Protein AF-R1EDU9-F1 (afdb_monomer_lite)

pLDDT: mean 75.79, std 13.8, range [45.53, 92.62]

Radius of gyration: 20.41 Å; chains: 1; bo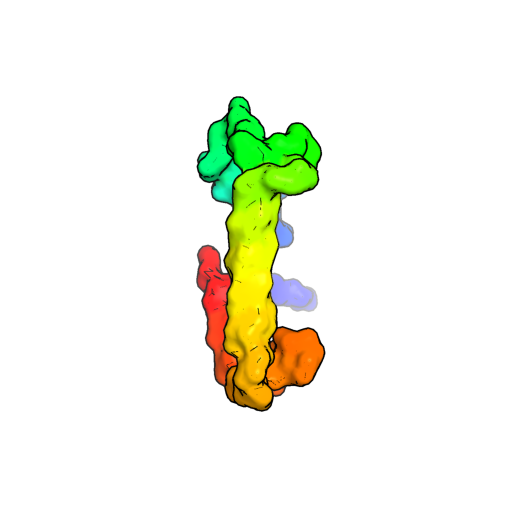unding box: 40×45×40 Å

Foldseek 3Di:
DPDPPCCPDPVVDDPVVVVVVVVVVVCVVVVPDPPPQDPQADPVRHGNPPTPVVVVVCVVVCCVVCVPPPPPPPPQADPVRHGNPPDPVVVVVVVVVPPD

Structure (mmCIF, N/CA/C/O backbone):
data_AF-R1EDU9-F1
#
_entry.id   AF-R1EDU9-F1
#
loop_
_atom_site.group_PDB
_atom_site.id
_atom_site.type_symbol
_atom_site.label_atom_id
_atom_site.label_alt_id
_atom_site.label_comp_id
_atom_site.label_asym_id
_atom_site.label_entity_id
_atom_site.label_seq_id
_atom_site.pdbx_PDB_ins_code
_atom_site.Cartn_x
_atom_site.Cartn_y
_atom_site.Cartn_z
_atom_site.occupancy
_atom_site.B_iso_or_equiv
_atom_site.auth_seq_id
_atom_site.auth_comp_id
_atom_site.auth_asym_id
_atom_site.auth_atom_id
_atom_site.pdbx_PDB_model_num
ATOM 1 N N . MET A 1 1 ? -21.494 -27.978 21.155 1.00 48.28 1 MET A N 1
ATOM 2 C CA . MET A 1 1 ? -21.359 -26.508 21.187 1.00 48.28 1 MET A CA 1
ATOM 3 C C . MET A 1 1 ? -19.956 -26.210 20.699 1.00 48.28 1 MET A C 1
ATOM 5 O O . MET A 1 1 ? -19.042 -26.835 21.213 1.00 48.28 1 MET A O 1
ATOM 9 N N . ALA A 1 2 ? -19.784 -25.417 19.638 1.00 57.72 2 ALA A N 1
ATOM 10 C CA . ALA A 1 2 ? -18.449 -25.107 19.133 1.00 57.72 2 ALA A CA 1
ATOM 11 C C . ALA A 1 2 ? -17.765 -24.186 20.147 1.00 57.72 2 ALA A C 1
ATOM 13 O O . ALA A 1 2 ? -18.125 -23.018 20.278 1.00 57.72 2 ALA A O 1
ATOM 14 N N . GLU A 1 3 ? -16.860 -24.754 20.931 1.00 68.88 3 GLU A N 1
ATOM 15 C CA . GLU A 1 3 ? -16.057 -24.016 21.893 1.00 68.88 3 GLU A CA 1
ATOM 16 C C . GLU A 1 3 ? -15.199 -23.025 21.107 1.00 68.88 3 GLU A C 1
ATOM 18 O O . GLU A 1 3 ? -14.505 -23.402 20.160 1.00 68.88 3 GLU A O 1
ATOM 23 N N . ASN A 1 4 ? -15.321 -21.739 21.435 1.00 70.06 4 ASN A N 1
ATOM 24 C CA . ASN A 1 4 ? -14.621 -20.668 20.743 1.00 70.06 4 ASN A CA 1
ATOM 25 C C . ASN A 1 4 ? -13.109 -20.875 20.918 1.00 70.06 4 ASN A C 1
ATOM 27 O O . ASN A 1 4 ? -12.541 -20.550 21.956 1.00 70.06 4 ASN A O 1
ATOM 31 N N . THR A 1 5 ? -12.470 -21.464 19.905 1.00 81.31 5 THR A N 1
ATOM 32 C CA . THR A 1 5 ? -11.065 -21.902 19.942 1.00 81.31 5 THR A CA 1
ATOM 33 C C . THR A 1 5 ? -10.087 -20.723 20.035 1.00 81.31 5 THR A C 1
ATOM 35 O O . THR A 1 5 ? -8.907 -20.920 20.304 1.00 81.31 5 THR A O 1
ATOM 38 N N . ASN A 1 6 ? -10.567 -19.491 19.830 1.00 78.00 6 ASN A N 1
ATOM 39 C CA . ASN A 1 6 ? -9.782 -18.272 19.966 1.00 78.00 6 ASN A CA 1
ATOM 40 C C . ASN A 1 6 ? -10.617 -17.161 20.632 1.00 78.00 6 ASN A C 1
ATOM 42 O O . ASN A 1 6 ? -11.172 -16.305 19.930 1.00 78.00 6 ASN A O 1
ATOM 46 N N . PRO A 1 7 ? -10.682 -17.133 21.978 1.00 79.56 7 PRO A N 1
ATOM 47 C CA . PRO A 1 7 ? -11.466 -16.140 22.708 1.00 79.56 7 PRO A CA 1
ATOM 48 C C . PRO A 1 7 ? -11.012 -14.696 22.433 1.00 79.56 7 PRO A C 1
ATOM 50 O O . PRO A 1 7 ? -11.799 -13.775 22.624 1.00 79.56 7 PRO A O 1
ATOM 53 N N . GLY A 1 8 ? -9.795 -14.486 21.919 1.00 81.75 8 GLY A N 1
ATOM 54 C CA . GLY A 1 8 ? -9.245 -13.169 21.592 1.00 81.75 8 GLY A CA 1
ATOM 55 C C . GLY A 1 8 ? -9.547 -12.645 20.182 1.00 81.75 8 GLY A C 1
ATOM 56 O O . GLY A 1 8 ? -8.974 -11.628 19.798 1.00 81.75 8 GLY A O 1
ATOM 57 N N . ASN A 1 9 ? -10.387 -13.310 19.380 1.00 87.00 9 ASN A N 1
ATOM 58 C CA . ASN A 1 9 ? -10.673 -12.849 18.017 1.00 87.00 9 ASN A CA 1
ATOM 59 C C . ASN A 1 9 ? -11.522 -11.552 17.979 1.00 87.00 9 ASN A C 1
ATOM 61 O O . ASN A 1 9 ? -12.193 -11.186 18.943 1.00 87.00 9 ASN A O 1
ATOM 65 N N . PHE A 1 10 ? -11.540 -10.874 16.826 1.00 88.81 10 PHE A N 1
ATOM 66 C CA . PHE A 1 10 ? -12.347 -9.663 16.619 1.00 88.81 10 PHE A CA 1
ATOM 67 C C . PHE A 1 10 ? -13.864 -9.892 16.713 1.00 88.81 10 PHE A C 1
ATOM 69 O O . PHE A 1 10 ? -14.591 -8.955 17.020 1.00 88.81 10 PHE A O 1
ATOM 76 N N . ALA A 1 11 ? -14.351 -11.117 16.483 1.00 85.50 11 ALA A N 1
ATOM 77 C CA . ALA A 1 11 ? -15.772 -11.453 16.607 1.00 85.50 11 ALA A CA 1
ATOM 78 C C . ALA A 1 11 ? -16.250 -11.509 18.071 1.00 85.50 11 ALA A C 1
ATOM 80 O O . ALA A 1 11 ? -17.445 -11.397 18.326 1.00 85.50 11 ALA A O 1
ATOM 81 N N . ASN A 1 12 ? -15.324 -11.640 19.025 1.00 87.44 12 ASN A N 1
ATOM 82 C CA . ASN A 1 12 ? -15.595 -11.605 20.462 1.00 87.44 12 ASN A CA 1
ATOM 83 C C . ASN A 1 12 ? -15.365 -10.209 21.074 1.00 87.44 12 ASN A C 1
ATOM 85 O O . ASN A 1 12 ? -15.476 -10.049 22.289 1.00 87.44 12 ASN A O 1
ATOM 89 N N . ARG A 1 13 ? -15.005 -9.208 20.258 1.00 88.44 13 ARG A N 1
ATOM 90 C CA . ARG A 1 13 ? -14.713 -7.834 20.690 1.00 88.44 13 ARG A CA 1
ATOM 91 C C . ARG A 1 13 ? -15.906 -6.905 20.441 1.00 88.44 13 ARG A C 1
ATOM 93 O O . ARG A 1 13 ? -16.661 -7.124 19.492 1.00 88.44 13 ARG A O 1
ATOM 100 N N . PRO A 1 14 ? -16.093 -5.855 21.262 1.00 92.06 14 PRO A N 1
ATOM 101 C CA . PRO A 1 14 ? -17.129 -4.861 21.017 1.00 92.06 14 PRO A CA 1
ATOM 102 C C . PRO A 1 14 ? -16.879 -4.137 19.688 1.00 92.06 14 PRO A C 1
ATOM 104 O O . PRO A 1 14 ? -15.745 -3.804 19.344 1.00 92.06 14 PRO A O 1
ATOM 107 N N . THR A 1 15 ? -17.953 -3.855 18.949 1.00 90.31 15 THR A N 1
ATOM 108 C CA . THR A 1 15 ? -17.883 -3.249 17.607 1.00 90.31 15 THR A CA 1
ATOM 109 C C . THR A 1 15 ? -17.159 -1.905 17.591 1.00 90.31 15 THR A C 1
ATOM 111 O O . THR A 1 15 ? -16.494 -1.590 16.608 1.00 90.31 15 THR A O 1
ATOM 114 N N . GLU A 1 16 ? -17.263 -1.130 18.672 1.00 89.56 16 GLU A N 1
ATOM 115 C CA . GLU A 1 16 ? -16.586 0.163 18.804 1.00 89.56 16 GLU A CA 1
ATOM 116 C C . GLU A 1 16 ? -15.062 0.009 18.870 1.00 89.56 16 GLU A C 1
ATOM 118 O O . GLU A 1 16 ? -14.344 0.694 18.150 1.00 89.56 16 GLU A O 1
ATOM 123 N N . GLU A 1 17 ? -14.558 -0.961 19.637 1.00 89.69 17 GLU A N 1
ATOM 124 C CA . GLU A 1 17 ? -13.118 -1.230 19.732 1.00 89.69 17 GLU A CA 1
ATOM 125 C C . GLU A 1 17 ? -12.560 -1.713 18.386 1.00 89.69 17 GLU A C 1
ATOM 127 O O . GLU A 1 17 ? -11.497 -1.279 17.946 1.00 89.69 17 GLU A O 1
ATOM 132 N N . VAL A 1 18 ? -13.297 -2.579 17.682 1.00 91.75 18 VAL A N 1
ATOM 133 C CA . VAL A 1 18 ? -12.908 -3.031 16.336 1.00 91.75 18 VAL A CA 1
ATOM 134 C C . VAL A 1 18 ? -12.859 -1.852 15.362 1.00 91.75 18 VAL A C 1
ATOM 136 O O . VAL A 1 18 ? -11.930 -1.751 14.558 1.00 91.75 18 VAL A O 1
ATOM 139 N N . ARG A 1 19 ? -13.833 -0.941 15.449 1.00 90.44 19 ARG A N 1
ATOM 140 C CA . ARG A 1 19 ? -13.894 0.267 14.625 1.00 90.44 19 ARG A CA 1
ATOM 141 C C . ARG A 1 19 ? -12.728 1.206 14.913 1.00 90.44 19 ARG A C 1
ATOM 143 O O . ARG A 1 19 ? -12.127 1.707 13.967 1.00 90.44 19 ARG A O 1
ATOM 150 N N . GLU A 1 20 ? -12.388 1.414 16.180 1.00 89.25 20 GLU A N 1
ATOM 151 C CA . GLU A 1 20 ? -11.254 2.242 16.589 1.00 89.25 20 GLU A CA 1
ATOM 152 C C . GLU A 1 20 ? -9.923 1.650 16.104 1.00 89.25 20 GLU A C 1
ATOM 154 O O . GLU A 1 20 ? -9.088 2.367 15.557 1.00 89.25 20 GLU A O 1
ATOM 159 N N . ILE A 1 21 ? -9.742 0.330 16.207 1.00 87.25 21 ILE A N 1
ATOM 160 C CA .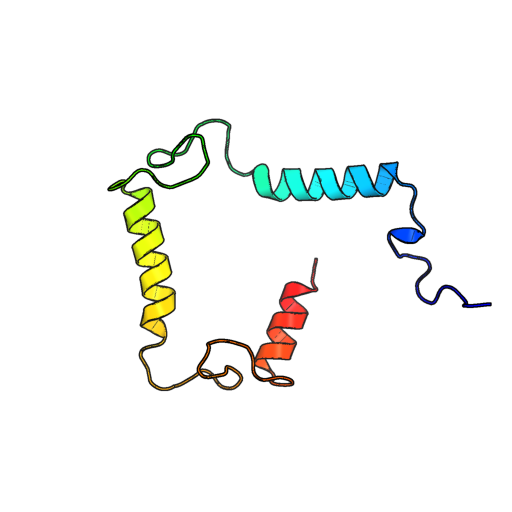 ILE A 1 21 ? -8.539 -0.361 15.718 1.00 87.25 21 ILE A CA 1
ATOM 161 C C . ILE A 1 21 ? -8.426 -0.268 14.197 1.00 87.25 21 ILE A C 1
ATOM 163 O O . ILE A 1 21 ? -7.355 0.051 13.677 1.00 87.25 21 ILE A O 1
ATOM 167 N N . ALA A 1 22 ? -9.526 -0.497 13.477 1.00 85.62 22 ALA A N 1
ATOM 168 C CA . ALA A 1 22 ? -9.565 -0.346 12.026 1.00 85.62 22 ALA A CA 1
ATOM 169 C C . ALA A 1 22 ? -9.267 1.102 11.609 1.00 85.62 22 ALA A C 1
ATOM 171 O O . ALA A 1 22 ? -8.471 1.337 10.698 1.00 85.62 22 ALA A O 1
ATOM 172 N N . ALA A 1 23 ? -9.845 2.079 12.317 1.00 85.06 23 ALA A N 1
ATOM 173 C CA . ALA A 1 23 ? -9.560 3.490 12.105 1.00 85.06 23 ALA A CA 1
ATOM 174 C C . ALA A 1 23 ? -8.078 3.785 12.352 1.00 85.06 23 ALA A C 1
ATOM 176 O O . ALA A 1 23 ? -7.441 4.391 11.494 1.00 85.06 23 ALA A O 1
ATOM 177 N N . LYS A 1 24 ? -7.493 3.310 13.455 1.00 84.69 24 LYS A N 1
ATOM 178 C CA . LYS A 1 24 ? -6.068 3.481 13.765 1.00 84.69 24 LYS A CA 1
ATOM 179 C C . LYS A 1 24 ? -5.166 2.886 12.679 1.00 84.69 24 LYS A C 1
ATOM 181 O O . LYS A 1 24 ? -4.191 3.526 12.299 1.00 84.69 24 LYS A O 1
ATOM 186 N N . GLY A 1 25 ? -5.515 1.723 12.127 1.00 81.12 25 GLY A N 1
ATOM 187 C CA . GLY A 1 25 ? -4.812 1.121 10.985 1.00 81.12 25 GLY A CA 1
ATOM 188 C C . GLY A 1 25 ? -4.902 1.964 9.705 1.00 81.12 25 GLY A C 1
ATOM 189 O O . GLY A 1 25 ? -3.896 2.184 9.024 1.00 81.12 25 GLY A O 1
ATOM 190 N N . GLY A 1 26 ? -6.086 2.509 9.410 1.00 76.38 26 GLY A N 1
ATOM 191 C CA . GLY A 1 26 ? -6.298 3.438 8.296 1.00 76.38 26 GLY A CA 1
ATOM 192 C C . GLY A 1 26 ? -5.512 4.744 8.449 1.00 76.38 26 GLY A C 1
ATOM 193 O O . GLY A 1 26 ? -4.855 5.178 7.504 1.00 76.38 26 GLY A O 1
ATOM 194 N N . HIS A 1 27 ? -5.504 5.320 9.655 1.00 70.00 27 HIS A N 1
ATOM 195 C CA . HIS A 1 27 ? -4.746 6.529 9.986 1.00 70.00 27 HIS A CA 1
ATOM 196 C C . HIS A 1 27 ? -3.237 6.283 9.976 1.00 70.00 27 HIS A C 1
ATOM 198 O O . HIS A 1 27 ? -2.503 7.156 9.544 1.00 70.00 27 HIS A O 1
ATOM 204 N N . ALA A 1 28 ? -2.746 5.114 10.391 1.00 67.31 28 ALA A N 1
ATOM 205 C CA . ALA A 1 28 ? -1.322 4.785 10.287 1.00 67.31 28 ALA A CA 1
ATOM 206 C C . ALA A 1 28 ? -0.869 4.647 8.822 1.00 67.31 28 ALA A C 1
ATOM 208 O O . ALA A 1 28 ? 0.240 5.045 8.475 1.00 67.31 28 ALA A O 1
ATOM 209 N N . SER A 1 29 ? -1.748 4.135 7.954 1.00 63.91 29 SER A N 1
ATOM 210 C CA . SER A 1 29 ? -1.473 3.970 6.521 1.00 63.91 29 SER A CA 1
ATOM 211 C C . SER A 1 29 ? -1.595 5.281 5.727 1.00 63.91 29 SER A C 1
ATOM 213 O O . SER A 1 29 ? -0.944 5.430 4.698 1.00 63.91 29 SER A O 1
ATOM 215 N N . HIS A 1 30 ? -2.402 6.238 6.204 1.00 57.16 30 HIS A N 1
ATOM 216 C CA . HIS A 1 30 ? -2.578 7.567 5.592 1.00 57.16 30 HIS A CA 1
ATOM 217 C C . HIS A 1 30 ? -1.792 8.696 6.287 1.00 57.16 30 HIS A C 1
ATOM 219 O O . HIS A 1 30 ? -1.567 9.745 5.695 1.00 57.16 30 HIS A O 1
ATOM 225 N N . GLY A 1 31 ? -1.335 8.505 7.524 1.00 50.56 31 GLY A N 1
ATOM 226 C CA . GLY A 1 31 ? -0.812 9.566 8.397 1.00 50.56 31 GLY A CA 1
ATOM 227 C C . GLY A 1 31 ? 0.631 9.996 8.134 1.00 50.56 31 GLY A C 1
ATOM 228 O O . GLY A 1 31 ? 1.174 10.791 8.895 1.00 50.56 31 GLY A O 1
ATOM 229 N N . GLY A 1 32 ? 1.267 9.477 7.083 1.00 54.31 32 GLY A N 1
ATOM 230 C CA . GLY A 1 32 ? 2.632 9.844 6.695 1.00 54.31 32 GLY A CA 1
ATOM 231 C C . GLY A 1 32 ? 2.726 10.942 5.634 1.00 54.31 32 GLY A C 1
ATOM 232 O O . GLY A 1 32 ? 3.834 11.315 5.261 1.00 54.31 32 GLY A O 1
ATOM 233 N N . GLN A 1 33 ? 1.607 11.436 5.100 1.00 54.94 33 GLN A N 1
ATOM 234 C CA . GLN A 1 33 ? 1.619 12.430 4.028 1.00 54.94 33 GLN A CA 1
ATOM 235 C C . GLN A 1 33 ? 0.590 13.499 4.357 1.00 54.94 33 GLN A C 1
ATOM 237 O O . GLN A 1 33 ? -0.606 13.309 4.169 1.00 54.94 33 GLN A O 1
ATOM 242 N N . THR A 1 34 ? 1.085 14.606 4.903 1.00 52.50 34 THR A N 1
ATOM 243 C CA . THR A 1 34 ? 0.399 15.892 4.972 1.00 52.50 34 THR A CA 1
ATOM 244 C C . THR A 1 34 ? -0.504 16.083 3.757 1.00 52.50 34 THR A C 1
ATOM 246 O O . THR A 1 34 ? -0.063 15.851 2.631 1.00 52.50 34 THR A O 1
ATOM 249 N N . GLU A 1 35 ? -1.737 16.515 4.032 1.00 55.47 35 GLU A N 1
ATOM 250 C CA . GLU A 1 35 ? -2.752 17.137 3.165 1.00 55.47 35 GLU A CA 1
ATOM 251 C C . GLU A 1 35 ? -2.168 18.238 2.255 1.00 55.47 35 GLU A C 1
ATOM 253 O O . GLU A 1 35 ? -2.436 19.431 2.361 1.00 55.47 35 GLU A O 1
ATOM 258 N N . SER A 1 36 ? -1.271 17.822 1.381 1.00 56.69 36 SER A N 1
ATOM 259 C CA . SER A 1 36 ? -0.554 18.594 0.391 1.00 56.69 36 SER A CA 1
ATOM 260 C C . SER A 1 36 ? -0.098 17.545 -0.602 1.00 56.69 36 SER A C 1
ATOM 262 O O . SER A 1 36 ? 0.881 16.842 -0.349 1.00 56.69 36 SER A O 1
ATOM 264 N N . HIS A 1 37 ? -0.868 17.360 -1.676 1.00 59.94 37 HIS A N 1
ATOM 265 C CA . HIS A 1 37 ? -0.514 16.434 -2.744 1.00 59.94 37 HIS A CA 1
ATOM 266 C C . HIS A 1 37 ? 0.978 16.591 -3.056 1.00 59.94 37 HIS A C 1
ATOM 268 O O . HIS A 1 37 ? 1.398 17.699 -3.412 1.00 59.94 37 HIS A O 1
ATOM 274 N N . PRO A 1 38 ? 1.802 15.541 -2.866 1.00 68.69 38 PRO A N 1
ATOM 275 C CA . PRO A 1 38 ? 3.211 15.659 -3.177 1.00 68.69 38 PRO A CA 1
ATOM 276 C C . PRO A 1 38 ? 3.329 16.043 -4.657 1.00 68.69 38 PRO A C 1
ATOM 278 O O . PRO A 1 38 ? 2.540 15.556 -5.481 1.00 68.69 38 PRO A O 1
ATOM 281 N N . P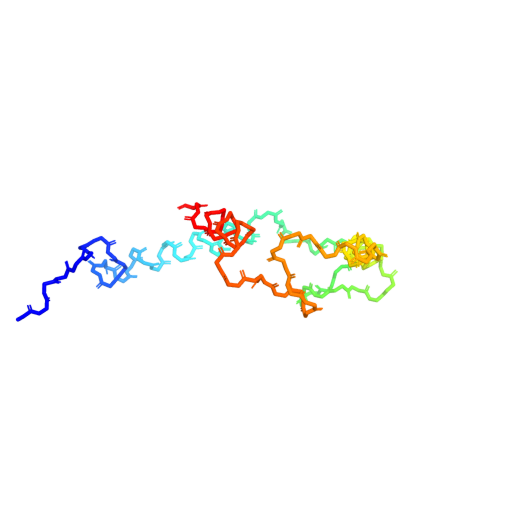RO A 1 39 ? 4.263 16.945 -5.007 1.00 79.38 39 PRO A N 1
ATOM 282 C CA . PRO A 1 39 ? 4.396 17.433 -6.371 1.00 79.38 39 PRO A CA 1
ATOM 283 C C . PRO A 1 39 ? 4.506 16.246 -7.332 1.00 79.38 39 PRO A C 1
ATOM 285 O O . PRO A 1 39 ? 5.318 15.343 -7.137 1.00 79.38 39 PRO A O 1
ATOM 288 N N . GLY A 1 40 ? 3.651 16.224 -8.355 1.00 86.31 40 GLY A N 1
ATOM 289 C CA . GLY A 1 40 ? 3.588 15.108 -9.298 1.00 86.31 40 GLY A CA 1
ATOM 290 C C . GLY A 1 40 ? 2.504 14.059 -9.027 1.00 86.31 40 GLY A C 1
ATOM 291 O O . GLY A 1 40 ? 2.495 13.048 -9.734 1.00 86.31 40 GLY A O 1
ATOM 292 N N . ARG A 1 41 ? 1.581 14.284 -8.079 1.00 89.62 41 ARG A N 1
ATOM 293 C CA . ARG A 1 41 ? 0.369 13.464 -7.886 1.00 89.62 41 ARG A CA 1
ATOM 294 C C . ARG A 1 41 ? -0.920 14.255 -8.117 1.00 89.62 41 ARG A C 1
ATOM 296 O O . ARG A 1 41 ? -0.991 15.445 -7.827 1.00 89.62 41 ARG A O 1
ATOM 303 N N . ASN A 1 42 ? -1.921 13.569 -8.651 1.00 85.38 42 ASN A N 1
ATOM 304 C CA . ASN A 1 42 ? -3.285 14.050 -8.820 1.00 85.38 42 ASN A CA 1
ATOM 305 C C . ASN A 1 42 ? -4.042 14.043 -7.479 1.00 85.38 42 ASN A C 1
ATOM 307 O O . ASN A 1 42 ? -3.661 13.307 -6.561 1.00 85.38 42 ASN A O 1
ATOM 311 N N . PRO A 1 43 ? -5.150 14.800 -7.372 1.00 82.38 43 PRO A N 1
ATOM 312 C CA . PRO A 1 43 ? -5.993 14.792 -6.181 1.00 82.38 43 PRO A CA 1
ATOM 313 C C . PRO A 1 43 ? -6.656 13.438 -5.898 1.00 82.38 43 PRO A C 1
ATOM 315 O O . PRO A 1 43 ? -6.990 13.144 -4.756 1.00 82.38 43 PRO A O 1
ATOM 318 N N . ASP A 1 44 ? -6.794 12.589 -6.917 1.00 84.69 44 ASP A N 1
ATOM 319 C CA . ASP A 1 44 ? -7.277 11.209 -6.799 1.00 84.69 44 ASP A CA 1
ATOM 320 C C . ASP A 1 44 ? -6.191 10.212 -6.328 1.00 84.69 44 ASP A C 1
ATOM 322 O O . ASP A 1 44 ? -6.442 9.011 -6.242 1.00 84.69 44 ASP A O 1
ATOM 326 N N . GLY A 1 45 ? -4.973 10.688 -6.038 1.00 82.25 45 GLY A N 1
ATOM 327 C CA . GLY A 1 45 ? -3.839 9.873 -5.591 1.00 82.25 45 GLY A CA 1
ATOM 328 C C . GLY A 1 45 ? -3.036 9.205 -6.716 1.00 82.25 45 GLY A C 1
ATOM 329 O O . GLY A 1 45 ? -1.991 8.596 -6.447 1.00 82.25 45 GLY A O 1
ATOM 330 N N . THR A 1 46 ? -3.460 9.333 -7.976 1.00 87.69 46 THR A N 1
ATOM 331 C CA . THR A 1 46 ? -2.695 8.840 -9.132 1.00 87.69 46 THR A CA 1
ATOM 332 C C . THR A 1 46 ? -1.488 9.737 -9.428 1.00 87.69 46 THR A C 1
ATOM 334 O O . THR A 1 46 ? -1.354 10.840 -8.896 1.00 87.69 46 THR A O 1
ATOM 337 N N . PHE A 1 47 ? -0.545 9.266 -10.246 1.00 91.31 47 PHE A N 1
ATOM 338 C CA . PHE A 1 47 ? 0.584 10.094 -10.674 1.00 91.31 47 PHE A CA 1
ATOM 339 C C . PHE A 1 47 ? 0.178 11.022 -11.823 1.00 91.31 47 PHE A C 1
ATOM 341 O O . PHE A 1 47 ? -0.486 10.596 -12.766 1.00 91.31 47 PHE A O 1
ATOM 348 N N . LEU A 1 48 ? 0.640 12.274 -11.777 1.00 90.69 48 LEU A N 1
ATOM 349 C CA . LEU A 1 48 ? 0.547 13.186 -12.913 1.00 90.69 48 LEU A CA 1
ATOM 350 C C . LEU A 1 48 ? 1.393 12.641 -14.080 1.00 90.69 48 LEU A C 1
ATOM 352 O O . LEU A 1 48 ? 2.569 12.324 -13.870 1.00 90.69 48 LEU A O 1
ATOM 356 N N . PRO A 1 49 ? 0.850 12.550 -15.308 1.00 90.75 49 PRO A N 1
ATOM 357 C CA . PRO A 1 49 ? 1.613 12.100 -16.468 1.00 90.75 49 PRO A CA 1
ATOM 358 C C . PRO A 1 49 ? 2.886 12.930 -16.674 1.00 90.75 49 PRO A C 1
ATOM 360 O O . PRO A 1 49 ? 2.844 14.157 -16.698 1.00 90.75 49 PRO A O 1
ATOM 363 N N . GLY A 1 50 ? 4.030 12.256 -16.817 1.00 89.81 50 GLY A N 1
ATOM 364 C CA . GLY A 1 50 ? 5.328 12.902 -17.044 1.00 89.81 50 GLY A CA 1
ATOM 365 C C . GLY A 1 50 ? 5.977 13.544 -15.812 1.00 89.81 50 GLY A C 1
ATOM 366 O O . GLY A 1 50 ? 7.069 14.099 -15.943 1.00 89.81 50 GLY A O 1
ATOM 367 N N . SER A 1 51 ? 5.362 13.455 -14.628 1.00 92.62 51 SER A N 1
ATOM 368 C CA . SER A 1 51 ? 5.953 13.983 -13.396 1.00 92.62 51 SER A CA 1
ATOM 369 C C . SER A 1 51 ? 7.197 13.198 -12.965 1.00 92.62 51 SER A C 1
ATOM 371 O O . SER A 1 51 ? 7.332 12.007 -13.252 1.00 92.62 51 SER A O 1
ATOM 373 N N . GLU A 1 52 ? 8.103 13.850 -12.233 1.00 90.06 52 GLU A N 1
ATOM 374 C CA . GLU A 1 52 ? 9.273 13.178 -11.646 1.00 90.06 52 GLU A CA 1
ATOM 375 C C . GLU A 1 52 ? 8.856 12.047 -10.696 1.00 90.06 52 GLU A C 1
ATOM 377 O O . GLU A 1 52 ? 9.435 10.967 -10.746 1.00 90.06 52 GLU A O 1
ATOM 382 N N . ALA A 1 53 ? 7.778 12.233 -9.927 1.00 88.25 53 ALA A N 1
ATOM 383 C CA . ALA A 1 53 ? 7.213 11.187 -9.076 1.00 88.25 53 ALA A CA 1
ATOM 384 C C . ALA A 1 53 ? 6.771 9.949 -9.883 1.00 88.25 53 ALA A C 1
ATOM 386 O O . ALA A 1 53 ? 7.029 8.819 -9.469 1.00 88.25 53 ALA A O 1
ATOM 387 N N . ALA A 1 54 ? 6.145 10.149 -11.051 1.00 91.44 54 ALA A N 1
ATOM 388 C CA . ALA A 1 54 ? 5.766 9.059 -11.950 1.00 91.44 54 ALA A CA 1
ATOM 389 C C . ALA A 1 54 ? 6.998 8.327 -12.501 1.00 91.44 54 ALA A C 1
ATOM 391 O O . ALA A 1 54 ? 7.041 7.096 -12.504 1.00 91.44 54 ALA A O 1
ATOM 392 N N . LYS A 1 55 ? 8.010 9.082 -12.950 1.00 91.44 55 LYS A N 1
ATOM 393 C CA . LYS A 1 55 ? 9.259 8.526 -13.489 1.00 91.44 55 LYS A CA 1
ATOM 394 C C . LYS A 1 55 ? 10.026 7.742 -12.434 1.00 91.44 55 LYS A C 1
ATOM 396 O O . LYS A 1 55 ? 10.462 6.633 -12.711 1.00 91.44 55 LYS A O 1
ATOM 401 N N . GLU A 1 56 ? 10.167 8.287 -11.230 1.00 88.56 56 GLU A N 1
ATOM 402 C CA . GLU A 1 56 ? 10.871 7.637 -10.127 1.00 88.56 56 GLU A CA 1
ATOM 403 C C . GLU A 1 56 ? 10.158 6.351 -9.697 1.00 88.56 56 GLU A C 1
ATOM 405 O O . GLU A 1 56 ? 10.801 5.310 -9.551 1.00 88.56 56 GLU A O 1
ATOM 410 N N . ALA A 1 57 ? 8.831 6.392 -9.535 1.00 88.31 57 ALA A N 1
ATOM 411 C CA . ALA A 1 57 ? 8.040 5.212 -9.196 1.00 88.31 57 ALA A CA 1
ATOM 412 C C . ALA A 1 57 ? 8.118 4.143 -10.296 1.00 88.31 57 ALA A C 1
ATOM 414 O O . ALA A 1 57 ? 8.338 2.969 -9.996 1.00 88.31 57 ALA A O 1
ATOM 415 N N . GLY A 1 58 ? 8.007 4.551 -11.564 1.00 89.00 58 GLY A N 1
ATOM 416 C CA . GLY A 1 58 ? 8.171 3.670 -12.719 1.00 89.00 58 GLY A CA 1
ATOM 417 C C . GLY A 1 58 ? 9.573 3.070 -12.805 1.00 89.00 58 GLY A C 1
ATOM 418 O O . GLY A 1 58 ? 9.708 1.878 -13.046 1.00 89.00 58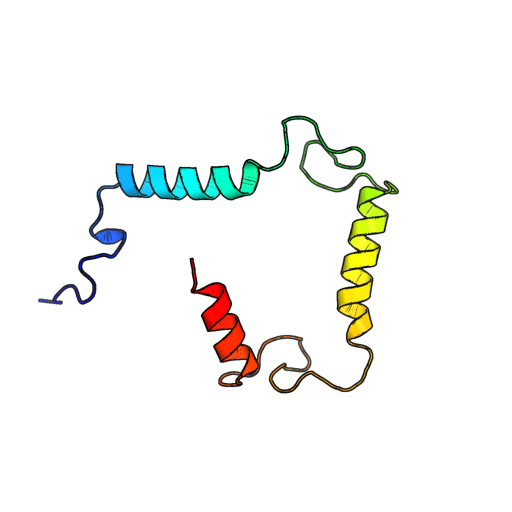 GLY A O 1
ATOM 419 N N . HIS A 1 59 ? 10.616 3.853 -12.531 1.00 87.88 59 HIS A N 1
ATOM 420 C CA . HIS A 1 59 ? 11.998 3.385 -12.489 1.00 87.88 59 HIS A CA 1
ATOM 421 C C . HIS A 1 59 ? 12.222 2.387 -11.345 1.00 87.88 59 HIS A C 1
ATOM 423 O O . HIS A 1 59 ? 12.745 1.307 -11.581 1.00 87.88 59 HIS A O 1
ATOM 429 N N . LYS A 1 60 ? 11.772 2.683 -10.117 1.00 85.81 60 LYS A N 1
ATOM 430 C CA . LYS A 1 60 ? 11.871 1.756 -8.970 1.00 85.81 60 LYS A CA 1
ATOM 431 C C . LYS A 1 60 ? 11.086 0.460 -9.191 1.00 85.81 60 LYS A C 1
ATOM 433 O O . LYS A 1 60 ? 11.586 -0.625 -8.889 1.00 85.81 60 LYS A O 1
ATOM 438 N N . GLY A 1 61 ? 9.869 0.565 -9.726 1.00 84.94 61 GLY A N 1
ATOM 439 C CA . GLY A 1 61 ? 9.055 -0.594 -10.097 1.00 84.94 61 GLY A CA 1
ATOM 440 C C . GLY A 1 61 ? 9.702 -1.395 -11.225 1.00 84.94 61 GLY A C 1
ATOM 441 O O . GLY A 1 61 ? 9.780 -2.618 -11.149 1.00 84.94 61 GLY A O 1
ATOM 442 N N . GLY A 1 62 ? 10.256 -0.691 -12.211 1.00 83.25 62 GLY A N 1
ATOM 443 C CA . GLY A 1 62 ? 11.038 -1.241 -13.309 1.00 83.25 62 GLY A CA 1
ATOM 444 C C . GLY A 1 62 ? 12.250 -2.01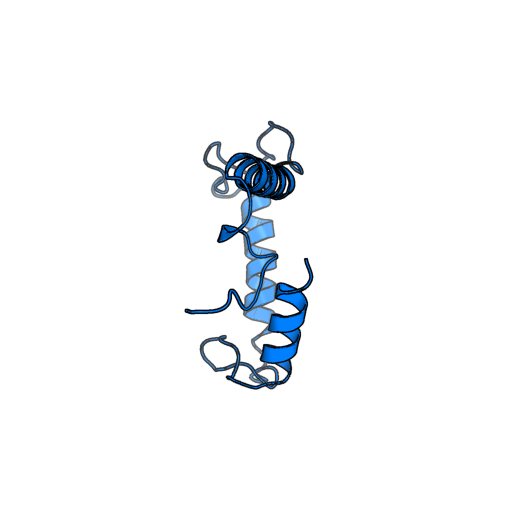2 -12.813 1.00 83.25 62 GLY A C 1
ATOM 445 O O . GLY A 1 62 ? 12.380 -3.164 -13.175 1.00 83.25 62 GLY A O 1
ATOM 446 N N . LEU A 1 63 ? 13.064 -1.455 -11.914 1.00 74.44 63 LEU A N 1
ATOM 447 C CA . LEU A 1 63 ? 14.223 -2.134 -11.320 1.00 74.44 63 LEU A CA 1
ATOM 448 C C . LEU A 1 63 ? 13.843 -3.380 -10.515 1.00 74.44 63 LEU A C 1
ATOM 450 O O . LEU A 1 63 ? 14.586 -4.354 -10.497 1.00 74.44 63 LEU A O 1
ATOM 454 N N . SER A 1 64 ? 12.685 -3.365 -9.859 1.00 65.62 64 SER A N 1
ATOM 455 C CA . SER A 1 64 ? 12.189 -4.527 -9.112 1.00 65.62 64 SER A CA 1
ATOM 456 C C . SER A 1 64 ? 11.677 -5.631 -10.045 1.00 65.62 64 SER A C 1
ATOM 458 O O . SER A 1 64 ? 11.764 -6.809 -9.711 1.00 65.62 64 SER A O 1
ATOM 460 N N . ALA A 1 65 ? 11.165 -5.255 -11.221 1.00 64.56 65 ALA A N 1
ATOM 461 C CA . ALA A 1 65 ? 10.736 -6.179 -12.266 1.00 64.56 65 ALA A CA 1
ATOM 462 C C . ALA A 1 65 ? 11.907 -6.667 -13.140 1.00 64.56 65 ALA A C 1
ATOM 464 O O . ALA A 1 65 ? 11.956 -7.834 -13.511 1.00 64.56 65 ALA A O 1
ATOM 465 N N . SER A 1 66 ? 12.866 -5.794 -13.449 1.00 58.69 66 SER A N 1
ATOM 466 C CA . SER A 1 66 ? 14.016 -6.059 -14.316 1.00 58.69 66 SER A CA 1
ATOM 467 C C . SER A 1 66 ? 15.227 -6.595 -13.553 1.00 58.69 66 SER A C 1
ATOM 469 O O . SER A 1 66 ? 16.102 -7.190 -14.156 1.00 58.69 66 SER A O 1
ATOM 471 N N . GLY A 1 67 ? 15.284 -6.457 -12.226 1.00 50.94 67 GLY A N 1
ATOM 472 C CA . GLY A 1 67 ? 16.215 -7.211 -11.378 1.00 50.94 67 GLY A CA 1
ATOM 473 C C . GLY A 1 67 ? 15.911 -8.716 -11.338 1.00 50.94 67 GLY A C 1
ATOM 474 O O . GLY A 1 67 ? 16.688 -9.478 -10.776 1.00 50.94 67 GLY A O 1
ATOM 475 N N . ALA A 1 68 ? 14.801 -9.139 -11.951 1.00 53.12 68 ALA A N 1
ATOM 476 C CA . ALA A 1 68 ? 14.434 -10.529 -12.196 1.00 53.12 68 ALA A CA 1
ATOM 477 C C . ALA A 1 68 ? 14.688 -10.960 -13.658 1.00 53.12 68 ALA A C 1
ATOM 479 O O . ALA A 1 68 ? 14.036 -11.879 -14.142 1.00 53.12 68 ALA A O 1
ATOM 480 N N . THR A 1 69 ? 15.593 -10.289 -14.389 1.00 49.44 69 THR A N 1
ATOM 481 C CA . THR A 1 69 ? 16.057 -10.760 -15.713 1.00 49.44 69 THR A CA 1
ATOM 482 C C . THR A 1 69 ? 17.250 -11.703 -15.639 1.00 49.44 69 THR A C 1
ATOM 484 O O . THR A 1 69 ? 17.807 -12.044 -16.679 1.00 49.44 69 THR A O 1
ATOM 487 N N . ASP A 1 70 ? 17.672 -12.123 -14.449 1.00 50.34 70 ASP A N 1
ATOM 488 C CA . ASP A 1 70 ? 18.442 -13.353 -14.374 1.00 50.34 70 ASP A CA 1
ATOM 489 C C . ASP A 1 70 ? 17.424 -14.497 -14.362 1.00 50.34 70 ASP A C 1
ATOM 491 O O . ASP A 1 70 ? 16.513 -14.521 -13.536 1.00 50.34 70 ASP A O 1
ATOM 495 N N . ASP A 1 71 ? 17.557 -15.428 -15.303 1.00 53.47 71 ASP A N 1
ATOM 496 C CA . ASP A 1 71 ? 16.791 -16.680 -15.412 1.00 53.47 71 ASP A CA 1
ATOM 497 C C . ASP A 1 71 ? 16.751 -17.485 -14.084 1.00 53.47 71 ASP A C 1
ATOM 499 O O . ASP A 1 71 ? 15.995 -18.449 -13.932 1.00 53.47 71 ASP A O 1
ATOM 503 N N . SER A 1 72 ? 17.530 -17.074 -13.077 1.00 54.22 72 SER A N 1
ATOM 504 C CA . SER A 1 72 ? 17.409 -17.481 -11.685 1.00 54.22 72 SER A CA 1
ATOM 505 C C . SER A 1 72 ? 16.143 -16.927 -11.019 1.00 54.22 72 SER A C 1
ATOM 507 O O . SER A 1 72 ? 16.145 -15.995 -10.212 1.00 54.22 72 SER A O 1
ATOM 509 N N . HIS A 1 73 ? 15.032 -17.619 -11.271 1.00 56.22 73 HIS A N 1
ATOM 510 C CA . HIS A 1 73 ? 13.910 -17.641 -10.338 1.00 56.22 73 HIS A CA 1
ATOM 511 C C . HIS A 1 73 ? 14.470 -17.856 -8.923 1.00 56.22 73 HIS A C 1
ATOM 513 O O . HIS A 1 73 ? 15.112 -18.888 -8.686 1.00 56.22 73 HIS A O 1
ATOM 519 N N . PRO A 1 74 ? 14.268 -16.922 -7.974 1.00 62.97 74 PRO A N 1
ATOM 520 C CA . PRO A 1 74 ? 14.729 -17.143 -6.616 1.00 62.97 74 PRO A CA 1
ATOM 521 C C . PRO A 1 74 ? 14.067 -18.428 -6.102 1.00 62.97 74 PRO A C 1
ATOM 523 O O . PRO A 1 74 ? 12.865 -18.630 -6.337 1.00 62.97 74 PRO A O 1
ATOM 526 N N . PRO A 1 75 ? 14.827 -19.324 -5.445 1.00 69.62 75 PRO A N 1
ATOM 527 C CA . PRO A 1 75 ? 14.307 -20.613 -5.016 1.00 69.62 75 PRO A CA 1
ATOM 528 C C . PRO A 1 75 ? 13.035 -20.401 -4.190 1.00 69.62 75 PRO A C 1
ATOM 530 O O . PRO A 1 75 ? 13.038 -19.707 -3.175 1.00 69.62 75 PRO A O 1
ATOM 533 N N . GLY A 1 76 ? 11.925 -20.975 -4.658 1.00 75.62 76 GLY A N 1
ATOM 534 C CA . GLY A 1 76 ? 10.625 -20.838 -4.004 1.00 75.62 76 GLY A CA 1
ATOM 535 C C . GLY A 1 76 ? 9.649 -19.831 -4.620 1.00 75.62 76 GLY A C 1
ATOM 536 O O . GLY A 1 76 ? 8.608 -19.604 -3.996 1.00 75.62 76 GLY A O 1
ATOM 537 N N . ARG A 1 77 ? 9.911 -19.282 -5.818 1.00 82.00 77 ARG A N 1
ATOM 538 C CA . ARG A 1 77 ? 8.915 -18.569 -6.650 1.00 82.00 77 ARG A CA 1
ATOM 539 C C . ARG A 1 77 ? 8.605 -19.313 -7.957 1.00 82.00 77 ARG A C 1
ATOM 541 O O . ARG A 1 77 ? 9.490 -19.908 -8.560 1.00 82.00 77 ARG A O 1
ATOM 548 N N . ASN A 1 78 ? 7.338 -19.289 -8.362 1.00 80.62 78 ASN A N 1
ATOM 549 C CA . ASN A 1 78 ? 6.828 -19.806 -9.631 1.00 80.62 78 ASN A CA 1
ATOM 550 C C . ASN A 1 78 ? 7.150 -18.835 -10.785 1.00 80.62 78 ASN A C 1
ATOM 552 O O . ASN A 1 78 ? 7.437 -17.660 -10.550 1.00 80.62 78 ASN A O 1
ATOM 556 N N . ALA A 1 79 ? 7.030 -19.308 -12.031 1.00 76.50 79 ALA A N 1
ATOM 557 C CA . ALA A 1 79 ? 7.241 -18.495 -13.237 1.00 76.50 79 ALA A CA 1
ATOM 558 C C . ALA A 1 79 ? 6.226 -17.353 -13.415 1.00 76.50 79 ALA A C 1
ATOM 560 O O . ALA A 1 79 ? 6.513 -16.354 -14.065 1.00 76.50 79 ALA A O 1
ATOM 561 N N . ASP A 1 80 ? 5.053 -17.470 -12.794 1.00 77.81 80 ASP A N 1
ATOM 562 C CA . ASP A 1 80 ? 4.050 -16.402 -12.719 1.00 77.81 80 ASP A CA 1
ATOM 563 C C . ASP A 1 80 ? 4.350 -15.371 -11.606 1.00 77.81 80 ASP A C 1
ATOM 565 O O . ASP A 1 80 ? 3.558 -14.464 -11.356 1.00 77.81 80 ASP A O 1
ATOM 569 N N . GLY A 1 81 ? 5.483 -15.512 -10.905 1.00 73.38 81 GLY A N 1
ATOM 570 C CA . GLY A 1 81 ? 5.887 -14.662 -9.790 1.00 73.38 81 GLY A CA 1
ATOM 571 C C . GLY A 1 81 ? 5.195 -14.983 -8.461 1.00 73.38 81 GLY A C 1
ATOM 572 O O . GLY A 1 81 ? 5.513 -14.359 -7.446 1.00 73.38 81 GLY A O 1
ATOM 573 N N . THR A 1 82 ? 4.285 -15.952 -8.390 1.00 83.00 82 THR A N 1
ATOM 574 C CA . THR A 1 82 ? 3.697 -16.370 -7.107 1.00 83.00 82 THR A CA 1
ATOM 575 C C . THR A 1 82 ? 4.697 -17.187 -6.278 1.00 83.00 82 THR A C 1
ATOM 577 O O . THR A 1 82 ? 5.695 -17.688 -6.795 1.00 83.00 82 THR A O 1
ATOM 580 N N . PHE A 1 83 ? 4.488 -17.310 -4.964 1.00 84.38 83 PHE A N 1
ATOM 581 C CA . PHE A 1 83 ? 5.322 -18.195 -4.143 1.00 84.38 83 PHE A CA 1
ATOM 582 C C . PHE A 1 83 ? 4.962 -19.664 -4.400 1.00 84.38 83 PHE A C 1
ATOM 584 O O . PHE A 1 83 ? 3.786 -20.032 -4.414 1.00 84.38 83 PHE A O 1
ATOM 591 N N . VAL A 1 84 ? 5.972 -20.527 -4.527 1.00 87.12 84 VAL A N 1
ATOM 592 C CA . VAL A 1 84 ? 5.776 -21.982 -4.550 1.00 87.12 84 VAL A CA 1
ATOM 593 C C . VAL A 1 84 ? 5.195 -22.408 -3.200 1.00 87.12 84 VAL A C 1
ATOM 595 O O . VAL A 1 84 ? 5.770 -22.124 -2.146 1.00 87.12 84 VAL A O 1
ATOM 598 N N . LYS A 1 85 ? 4.058 -23.110 -3.210 1.00 84.50 85 LYS A N 1
ATOM 599 C CA . LYS A 1 85 ? 3.391 -23.571 -1.985 1.00 84.50 85 LYS A CA 1
ATOM 600 C C . LYS A 1 85 ? 4.341 -24.433 -1.143 1.00 84.50 85 LYS A C 1
ATOM 602 O O . LYS A 1 85 ? 4.796 -25.478 -1.593 1.00 84.50 85 LYS A O 1
ATOM 607 N N . GLY A 1 86 ? 4.593 -24.011 0.097 1.00 82.50 86 GLY A N 1
ATOM 608 C CA . GLY A 1 86 ? 5.444 -24.734 1.050 1.00 82.50 86 GLY A CA 1
ATOM 609 C C . GLY A 1 86 ? 6.944 -24.434 0.956 1.00 82.50 86 GLY A C 1
ATOM 610 O O . GLY A 1 86 ? 7.703 -25.014 1.733 1.00 82.50 86 GLY A O 1
ATOM 611 N N . SER A 1 87 ? 7.378 -23.534 0.065 1.00 85.88 87 SER A N 1
ATOM 612 C CA . SER A 1 87 ? 8.775 -23.090 0.007 1.00 85.88 87 SER A CA 1
ATOM 613 C C . SER A 1 87 ? 9.174 -22.284 1.247 1.00 85.88 87 SER A C 1
ATOM 615 O O . SER A 1 87 ? 8.329 -21.668 1.901 1.00 85.88 87 SER A O 1
ATOM 617 N N . GLU A 1 88 ? 10.472 -22.252 1.560 1.00 82.75 88 GLU A N 1
ATOM 618 C CA . GLU A 1 88 ? 11.004 -21.390 2.626 1.00 82.75 88 GLU A CA 1
ATOM 619 C C . GLU A 1 88 ? 10.671 -19.915 2.367 1.00 82.75 88 GLU A C 1
ATOM 621 O O . GLU A 1 88 ? 10.233 -19.223 3.279 1.00 82.75 88 GLU A O 1
ATOM 626 N N . ALA A 1 89 ? 10.727 -19.469 1.106 1.00 79.88 89 ALA A N 1
ATOM 627 C CA . ALA A 1 89 ? 10.306 -18.126 0.709 1.00 79.88 89 ALA A CA 1
ATOM 628 C C . ALA A 1 89 ? 8.827 -17.843 1.041 1.00 79.88 89 ALA A C 1
ATOM 630 O O . ALA A 1 89 ? 8.501 -16.761 1.527 1.00 79.88 89 ALA A O 1
ATOM 631 N N . ALA A 1 90 ? 7.928 -18.814 0.833 1.00 82.62 90 ALA A N 1
ATOM 632 C CA . ALA A 1 90 ? 6.516 -18.684 1.198 1.00 82.62 90 ALA A CA 1
ATOM 633 C C . ALA A 1 90 ? 6.319 -18.605 2.720 1.00 82.62 90 ALA A C 1
ATOM 635 O O . ALA A 1 90 ? 5.510 -17.811 3.201 1.00 82.62 90 ALA A O 1
ATOM 636 N N . LYS A 1 91 ? 7.059 -19.419 3.483 1.00 83.12 91 LYS A N 1
ATOM 637 C CA . LYS A 1 91 ? 7.002 -19.423 4.952 1.00 83.12 91 LYS A CA 1
ATOM 638 C C . LYS A 1 91 ? 7.553 -18.128 5.534 1.00 83.12 91 LYS A C 1
ATOM 640 O O . LYS A 1 91 ? 6.914 -17.559 6.410 1.00 83.12 91 LYS A O 1
ATOM 645 N N . GLU A 1 92 ? 8.694 -17.652 5.040 1.00 77.75 92 GLU A N 1
ATOM 646 C CA . GLU A 1 92 ? 9.330 -16.410 5.480 1.00 77.75 92 GLU A CA 1
ATOM 647 C C . GLU A 1 92 ? 8.455 -15.193 5.161 1.00 77.75 92 GLU A C 1
ATOM 649 O O . GLU A 1 92 ? 8.232 -14.353 6.032 1.00 77.75 92 GLU A O 1
ATOM 654 N N . ALA A 1 93 ? 7.906 -15.116 3.942 1.00 74.25 93 ALA A N 1
ATOM 655 C CA . ALA A 1 93 ? 6.986 -14.050 3.555 1.00 74.25 93 ALA A CA 1
ATOM 656 C C . ALA A 1 93 ? 5.686 -14.090 4.375 1.00 74.25 93 ALA A C 1
ATOM 658 O O . ALA A 1 93 ? 5.212 -13.046 4.817 1.00 74.25 93 ALA A O 1
ATOM 659 N N . GLY A 1 94 ? 5.140 -15.285 4.633 1.00 75.38 94 GLY A N 1
ATOM 660 C CA . GLY A 1 94 ? 3.987 -15.470 5.515 1.00 75.38 94 GLY A CA 1
ATOM 661 C C . GLY A 1 94 ? 4.281 -15.087 6.968 1.00 75.38 94 GLY A C 1
ATOM 662 O O . GLY A 1 94 ? 3.437 -14.475 7.615 1.00 75.38 94 GLY A O 1
ATOM 663 N N . HIS A 1 95 ? 5.488 -15.377 7.464 1.00 65.19 95 HIS A N 1
ATOM 664 C CA . HIS A 1 95 ? 5.938 -14.933 8.782 1.00 65.19 95 HIS A CA 1
ATOM 665 C C . HIS A 1 95 ? 6.016 -13.409 8.826 1.00 65.19 95 HIS A C 1
ATOM 667 O O . HIS A 1 95 ? 5.328 -12.814 9.640 1.00 65.19 95 HIS A O 1
ATOM 673 N N . LYS A 1 96 ? 6.762 -12.772 7.910 1.00 61.03 96 LYS A N 1
ATOM 674 C CA . LYS A 1 96 ? 6.926 -11.307 7.831 1.00 61.03 96 LYS A CA 1
ATOM 675 C C . LYS A 1 96 ? 5.606 -10.556 7.627 1.00 61.03 96 LYS A C 1
ATOM 677 O O . LYS A 1 96 ? 5.448 -9.477 8.180 1.00 61.03 96 LYS A O 1
ATOM 682 N N . GLY A 1 97 ? 4.665 -11.116 6.867 1.00 59.03 97 GLY A N 1
ATOM 683 C CA . GLY A 1 97 ? 3.325 -10.546 6.691 1.0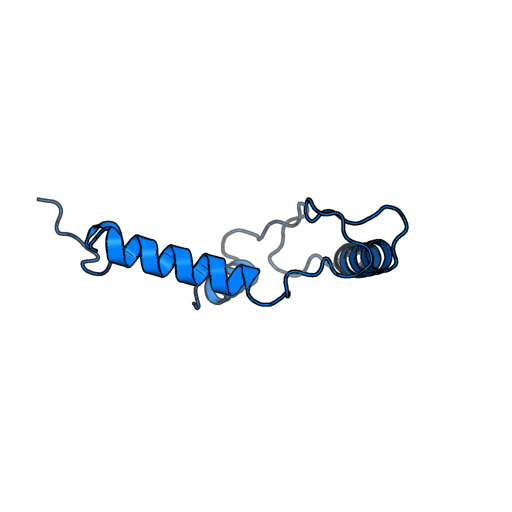0 59.03 97 GLY A CA 1
ATOM 684 C C . GLY A 1 97 ? 2.393 -10.746 7.893 1.00 59.03 97 GLY A C 1
ATOM 685 O O . GLY A 1 97 ? 1.403 -10.030 8.007 1.00 59.03 97 GLY A O 1
ATOM 686 N N . GLY A 1 98 ? 2.698 -11.704 8.775 1.00 54.00 98 GLY A N 1
ATOM 687 C CA . GLY A 1 98 ? 1.934 -12.004 9.988 1.00 54.00 98 GLY A CA 1
ATOM 688 C C . GLY A 1 98 ? 2.489 -11.377 11.271 1.00 54.00 98 GLY A C 1
ATOM 689 O O . GLY A 1 98 ? 1.824 -11.459 12.300 1.00 54.00 98 GLY A O 1
ATOM 690 N N . ILE A 1 99 ? 3.679 -10.764 11.236 1.00 52.38 99 ILE A N 1
ATOM 691 C CA . ILE A 1 99 ? 4.210 -9.977 12.360 1.00 52.38 99 ILE A CA 1
ATOM 692 C C . ILE A 1 99 ? 3.660 -8.556 12.240 1.00 52.38 99 ILE A C 1
ATOM 694 O O . ILE A 1 99 ? 4.173 -7.734 11.477 1.00 52.38 99 ILE A O 1
ATOM 698 N N . GLN A 1 100 ? 2.589 -8.290 12.977 1.00 45.53 100 GLN A N 1
ATOM 699 C CA . GLN A 1 100 ? 2.060 -6.958 13.246 1.00 45.53 100 GLN A CA 1
ATOM 700 C C . GLN A 1 100 ? 1.494 -6.938 14.662 1.00 45.53 100 GLN A C 1
ATOM 702 O O . GLN A 1 100 ? 0.835 -7.935 15.035 1.00 45.53 100 GLN A O 1
#

Organism: Botryosphaeria parva (strain UCR-NP2) (NCBI:txid1287680)

InterPro domains:
  IPR019626 Stress-induced protein, KGG, repeat [PF10685] (9-30)

Sequence (100 aa):
MAENTNPGNFANRPTEEVREIAAKGGHASHGGQTESHPPGRNPDGTFLPGSEAAKEAGHKGGLSASGATDDSHPPGRNADGTFVKGSEAAKEAGHKGGIQ

Secondary structure (DSSP, 8-state):
----S-TTSGGGS-HHHHHHHHHHHHHHHHTTS-SS--TTB-TTSPBPTT-HHHHHHHHHHHHHHHTT-SS---TTB-TTSPBPTT-HHHHHHHHHHH--